Protein AF-Q8D351-F1 (afdb_monomer_lite)

InterPro domains:
  IPR005171 Cytochrome C oxidase subunit IV, prokaryotes [PF03626] (21-94)
  IPR014210 Cytochrome o ubiquinol oxidase subunit IV [TIGR02847] (14-109)
  IPR050968 Cytochrome c oxidase bacterial subunit 4 [PTHR36835] (7-109)

Sequence (109 aa):
MKMLSKNKTLSICKNNKSYFIGYILSFFFTCIPFLLIINKWNLYNELIYNLIIICAFSQAIIQFTFFLNIFDNSRINWKLISLTFTILIIFILIFGSIWIMNHLHHNLM

Structure (mmCIF, N/CA/C/O backbone):
data_AF-Q8D351-F1
#
_entry.id   AF-Q8D351-F1
#
loop_
_atom_site.group_PDB
_atom_site.id
_atom_site.type_symbol
_atom_site.label_atom_id
_atom_site.label_alt_id
_atom_site.label_comp_id
_atom_site.label_asym_id
_atom_site.label_entity_id
_atom_site.label_seq_id
_atom_site.pdbx_PDB_ins_code
_atom_site.Cartn_x
_atom_site.Cartn_y
_atom_site.Cartn_z
_atom_site.occupancy
_atom_site.B_iso_or_equiv
_atom_site.auth_seq_id
_atom_site.auth_comp_id
_atom_site.auth_asym_id
_atom_site.auth_atom_id
_atom_site.pdbx_PDB_model_num
ATOM 1 N N . MET A 1 1 ? -20.907 3.200 45.922 1.00 51.97 1 MET A N 1
ATOM 2 C CA . MET A 1 1 ? -21.305 3.612 44.553 1.00 51.97 1 MET A CA 1
ATOM 3 C C . MET A 1 1 ? -20.219 4.466 43.860 1.00 51.97 1 MET A C 1
ATOM 5 O O . MET A 1 1 ? -20.496 5.552 43.385 1.00 51.97 1 MET A O 1
ATOM 9 N N . LYS A 1 2 ? -18.953 4.013 43.810 1.00 54.84 2 LYS A N 1
ATOM 10 C CA . LYS A 1 2 ? -17.849 4.706 43.089 1.00 54.84 2 LYS A CA 1
ATOM 11 C C . LYS A 1 2 ? -17.024 3.771 42.186 1.00 54.84 2 LYS A C 1
ATOM 13 O O . LYS A 1 2 ? -16.267 4.246 41.350 1.00 54.84 2 LYS A O 1
ATOM 18 N N . MET A 1 3 ? -17.212 2.451 42.293 1.00 45.59 3 MET A N 1
ATOM 19 C CA . MET A 1 3 ? -16.444 1.458 41.526 1.00 45.59 3 MET A CA 1
ATOM 20 C C . MET A 1 3 ? -16.994 1.179 40.115 1.00 45.59 3 MET A C 1
ATOM 22 O O . MET A 1 3 ? -16.212 0.901 39.216 1.00 45.59 3 MET A O 1
ATOM 26 N N . LEU A 1 4 ? -18.301 1.342 39.866 1.00 52.22 4 LEU A N 1
ATOM 27 C CA . LEU A 1 4 ? -18.906 1.084 38.543 1.00 52.22 4 LEU A CA 1
ATOM 28 C C . LEU A 1 4 ? -18.622 2.176 37.487 1.00 52.22 4 LEU A C 1
ATOM 30 O O . LEU A 1 4 ? -18.784 1.934 36.295 1.00 52.22 4 LEU A O 1
ATOM 34 N N . SER A 1 5 ? -18.164 3.364 37.899 1.00 51.19 5 SER A N 1
ATOM 35 C CA . SER A 1 5 ? -17.842 4.479 36.989 1.00 51.19 5 SER A CA 1
ATOM 36 C C . SER A 1 5 ? -16.450 4.339 36.349 1.00 51.19 5 SER A C 1
ATOM 38 O O . SER A 1 5 ? -16.276 4.611 35.161 1.00 51.19 5 SER A O 1
ATOM 40 N N . LYS A 1 6 ? -15.465 3.825 37.102 1.00 50.25 6 LYS A N 1
ATOM 41 C CA . LYS A 1 6 ? -14.054 3.777 36.681 1.00 50.25 6 LYS A CA 1
ATOM 42 C C . LYS A 1 6 ? -13.794 2.776 35.546 1.00 50.25 6 LYS A C 1
ATOM 44 O O . LYS A 1 6 ? -12.956 3.036 34.692 1.00 50.25 6 LYS A O 1
ATOM 49 N N . ASN A 1 7 ? -14.546 1.673 35.488 1.00 48.03 7 ASN A N 1
ATOM 50 C CA . ASN A 1 7 ? -14.413 0.670 34.420 1.00 48.03 7 ASN A CA 1
ATOM 51 C C . ASN A 1 7 ? -15.021 1.144 33.096 1.00 48.03 7 ASN A C 1
ATOM 53 O O . ASN A 1 7 ? -14.479 0.861 32.028 1.00 48.03 7 ASN A O 1
ATOM 57 N N . LYS A 1 8 ? -16.106 1.926 33.160 1.00 53.06 8 LYS A N 1
ATOM 58 C CA . LYS A 1 8 ? -16.733 2.502 31.969 1.00 53.06 8 LYS A CA 1
ATOM 59 C C . LYS A 1 8 ? -15.806 3.547 31.340 1.00 53.06 8 LYS A C 1
ATOM 61 O O . LYS A 1 8 ? -15.551 3.474 30.144 1.00 53.06 8 LYS A O 1
ATOM 66 N N . THR A 1 9 ? -15.179 4.419 32.133 1.00 49.50 9 THR A N 1
ATOM 67 C CA . THR A 1 9 ? -14.212 5.413 31.625 1.00 49.50 9 THR A CA 1
ATOM 68 C C . THR A 1 9 ? -12.907 4.794 31.107 1.00 49.50 9 THR A C 1
ATOM 70 O O . THR A 1 9 ? -12.432 5.204 30.049 1.00 49.50 9 THR A O 1
ATOM 73 N N . LEU A 1 10 ? -12.368 3.751 31.754 1.00 51.59 10 LEU A N 1
ATOM 74 C CA . LEU A 1 10 ? -11.191 3.020 31.248 1.00 51.59 10 LEU A CA 1
ATOM 75 C C . LEU A 1 10 ? -11.464 2.303 29.913 1.00 51.59 10 LEU A C 1
ATOM 77 O O . LEU A 1 10 ? -10.575 2.237 29.064 1.00 51.59 10 LEU A O 1
ATOM 81 N N . SER A 1 11 ? -12.694 1.820 29.700 1.00 45.41 11 SER A N 1
ATOM 82 C CA . SER A 1 11 ? -13.114 1.215 28.426 1.00 45.41 11 SER A CA 1
ATOM 83 C C . SER A 1 11 ? -13.336 2.248 27.310 1.00 45.41 11 SER A C 1
ATOM 85 O O . SER A 1 11 ? -12.956 2.007 26.165 1.00 45.41 11 SER A O 1
ATOM 87 N N . ILE A 1 12 ? -13.833 3.445 27.645 1.00 51.25 12 ILE A N 1
ATOM 88 C CA . ILE A 1 12 ? -14.035 4.551 26.692 1.00 51.25 12 ILE A CA 1
ATOM 89 C C . ILE A 1 12 ? -12.683 5.102 26.197 1.00 51.25 12 ILE A C 1
ATOM 91 O O . ILE A 1 12 ? -12.518 5.366 25.007 1.00 51.25 12 ILE A O 1
ATOM 95 N N . CYS A 1 13 ? -11.663 5.163 27.064 1.00 47.75 13 CYS A N 1
ATOM 96 C CA . CYS A 1 13 ? -10.298 5.559 26.685 1.00 47.75 13 CYS A CA 1
ATOM 97 C C . CYS A 1 13 ? -9.557 4.529 25.809 1.00 47.75 13 CYS A C 1
ATOM 99 O O . CYS A 1 13 ? -8.481 4.835 25.286 1.00 47.75 13 CYS A O 1
ATOM 101 N N . LYS A 1 14 ? -10.092 3.309 25.661 1.00 46.34 14 LYS A N 1
ATOM 102 C CA . LYS A 1 14 ? -9.527 2.262 24.795 1.00 46.34 14 LYS A CA 1
ATOM 103 C C . LYS A 1 14 ? -10.144 2.287 23.390 1.00 46.34 14 LYS A C 1
ATOM 105 O O . LYS A 1 14 ? -9.424 2.044 22.426 1.00 46.34 14 LYS A O 1
ATOM 110 N N . ASN A 1 15 ? -11.413 2.683 23.262 1.00 50.25 15 ASN A N 1
ATOM 111 C CA . ASN A 1 15 ? -12.134 2.719 21.982 1.00 50.25 15 ASN A CA 1
ATOM 112 C C . ASN A 1 15 ? -11.596 3.773 21.001 1.00 50.25 15 ASN A C 1
ATOM 114 O O . ASN A 1 15 ? -11.366 3.459 19.836 1.00 50.25 15 ASN A O 1
ATOM 118 N N . ASN A 1 16 ? -11.287 4.989 21.458 1.00 48.06 16 ASN A N 1
ATOM 119 C CA . ASN A 1 16 ? -10.786 6.045 20.561 1.00 48.06 16 ASN A CA 1
ATOM 120 C C . ASN A 1 16 ? -9.363 5.768 20.043 1.00 48.06 16 ASN A C 1
ATOM 122 O O . ASN A 1 16 ? -8.945 6.324 19.030 1.00 48.06 16 ASN A O 1
ATOM 126 N N . LYS A 1 17 ? -8.622 4.878 20.716 1.00 50.47 17 LYS A N 1
ATOM 127 C CA . LYS A 1 17 ? -7.256 4.503 20.335 1.00 50.47 17 LYS A CA 1
ATOM 128 C C . LYS A 1 17 ? -7.222 3.533 19.160 1.00 50.47 17 LYS A C 1
ATOM 130 O O . LYS A 1 17 ? -6.302 3.618 18.361 1.00 50.47 17 LYS A O 1
ATOM 135 N N . SER A 1 18 ? -8.217 2.655 19.026 1.00 53.66 18 SER A N 1
ATOM 136 C CA . SER A 1 18 ? -8.272 1.705 17.906 1.00 53.66 18 SER A CA 1
ATOM 137 C C . SER A 1 18 ? -8.616 2.397 16.586 1.00 53.66 18 SER A C 1
ATOM 139 O O . SER A 1 18 ? -8.116 2.014 15.535 1.00 53.66 18 SER A O 1
ATOM 141 N N . TYR A 1 19 ? -9.411 3.467 16.641 1.00 55.84 19 TYR A N 1
ATOM 142 C CA . TYR A 1 19 ? -9.616 4.331 15.485 1.00 55.84 19 TYR A CA 1
ATOM 143 C C . TYR A 1 19 ? -8.345 5.151 15.190 1.00 55.84 19 TYR A C 1
ATOM 145 O O . TYR A 1 19 ? -7.833 5.157 14.084 1.00 55.84 19 TYR A O 1
ATOM 153 N N . PHE A 1 20 ? -7.703 5.768 16.178 1.00 62.41 20 PHE A N 1
ATOM 154 C CA . PHE A 1 20 ? -6.461 6.495 15.878 1.00 62.41 20 PHE A CA 1
ATOM 155 C C . PHE A 1 20 ? -5.315 5.608 15.352 1.00 62.41 20 PHE A C 1
ATOM 157 O O . PHE A 1 20 ? -4.520 6.074 14.536 1.00 62.41 20 PHE A O 1
ATOM 164 N N . ILE A 1 21 ? -5.243 4.331 15.754 1.00 63.22 21 ILE A N 1
ATOM 165 C CA . ILE A 1 21 ? -4.141 3.447 15.353 1.00 63.22 21 ILE A CA 1
ATOM 166 C C . ILE A 1 21 ? -4.183 3.077 13.867 1.00 63.22 21 ILE A C 1
ATOM 168 O O . ILE A 1 21 ? -3.137 3.073 13.226 1.00 63.22 21 ILE A O 1
ATOM 172 N N . GLY A 1 22 ? -5.361 2.810 13.293 1.00 63.34 22 GLY A N 1
ATOM 173 C CA . GLY A 1 22 ? -5.451 2.453 11.876 1.00 63.34 22 GLY A CA 1
ATOM 174 C C . GLY A 1 22 ? -5.332 3.661 10.941 1.00 63.34 22 GLY A C 1
ATOM 175 O O . GLY A 1 22 ? -4.776 3.529 9.852 1.00 63.34 22 GLY A O 1
ATOM 176 N N . TYR A 1 23 ? -5.717 4.857 11.407 1.00 64.56 23 TYR A N 1
ATOM 177 C CA . TYR A 1 23 ? -5.416 6.113 10.714 1.00 64.56 23 TYR A CA 1
ATOM 178 C C . TYR A 1 23 ? -3.900 6.358 10.632 1.00 64.56 23 TYR A C 1
ATOM 180 O O . TYR A 1 23 ? -3.373 6.633 9.553 1.00 64.56 23 TYR A O 1
ATOM 188 N N . ILE A 1 24 ? -3.179 6.172 11.747 1.00 75.00 24 ILE A N 1
ATOM 189 C CA . ILE A 1 24 ? -1.710 6.262 11.778 1.00 75.00 24 ILE A CA 1
ATOM 190 C C . ILE A 1 24 ? -1.058 5.192 10.883 1.00 75.00 24 ILE A C 1
ATOM 192 O O . ILE A 1 24 ? -0.078 5.487 10.202 1.00 75.00 24 ILE A O 1
ATOM 196 N N . LEU A 1 25 ? -1.598 3.968 10.850 1.00 68.62 25 LEU A N 1
ATOM 197 C CA . LEU A 1 25 ? -1.045 2.869 10.049 1.00 68.62 25 LEU A CA 1
ATOM 198 C C . LEU A 1 25 ? -1.136 3.141 8.538 1.00 68.62 25 LEU A C 1
ATOM 200 O O . LEU A 1 25 ? -0.171 2.893 7.819 1.00 68.62 25 LEU A O 1
ATOM 204 N N . SER A 1 26 ? -2.265 3.691 8.074 1.00 73.44 26 SER A N 1
ATOM 205 C CA . SER A 1 26 ? -2.469 4.113 6.676 1.00 73.44 26 SER A CA 1
ATOM 206 C C . SER A 1 26 ? -1.510 5.243 6.284 1.00 73.44 26 SER A C 1
ATOM 208 O O . SER A 1 26 ? -0.864 5.204 5.234 1.00 73.44 26 SER A O 1
ATOM 210 N N . PHE A 1 27 ? -1.337 6.221 7.177 1.00 80.31 27 PHE A N 1
ATOM 211 C CA . PHE A 1 27 ? -0.377 7.302 6.971 1.00 80.31 27 PHE A CA 1
ATOM 212 C C . PHE A 1 27 ? 1.055 6.763 6.830 1.00 80.31 27 PHE A C 1
ATOM 214 O O . PHE A 1 27 ? 1.775 7.137 5.906 1.00 80.31 27 PHE A O 1
ATOM 221 N N . PHE A 1 28 ? 1.442 5.812 7.684 1.00 82.56 28 PHE A N 1
ATOM 222 C CA . PHE A 1 28 ? 2.764 5.191 7.637 1.00 82.56 28 PHE A CA 1
ATOM 223 C C . PHE A 1 28 ? 2.999 4.399 6.340 1.00 82.56 28 PHE A C 1
ATOM 225 O O . PHE A 1 28 ? 4.056 4.539 5.720 1.00 82.56 28 PHE A O 1
ATOM 232 N N . PHE A 1 29 ? 1.999 3.631 5.886 1.00 79.94 29 PHE A N 1
ATOM 233 C CA . PHE A 1 29 ? 2.062 2.904 4.613 1.00 79.94 29 PHE A CA 1
ATOM 234 C C . PHE A 1 29 ? 2.182 3.838 3.406 1.00 79.94 29 PHE A C 1
ATOM 236 O O . PHE A 1 29 ? 2.831 3.471 2.437 1.00 79.94 29 PHE A O 1
ATOM 243 N N . THR A 1 30 ? 1.632 5.052 3.476 1.00 82.44 30 THR A N 1
ATOM 244 C CA . THR A 1 30 ? 1.739 6.047 2.394 1.00 82.44 30 THR A CA 1
ATOM 245 C C . THR A 1 30 ? 3.064 6.814 2.431 1.00 82.44 30 THR A C 1
ATOM 247 O O . THR A 1 30 ? 3.601 7.185 1.388 1.00 82.44 30 THR A O 1
ATOM 250 N N . CYS A 1 31 ? 3.641 7.031 3.616 1.00 85.94 31 CYS A N 1
ATOM 251 C CA . CYS A 1 31 ? 4.939 7.693 3.743 1.00 85.94 31 CYS A CA 1
ATOM 252 C C . CYS A 1 31 ? 6.078 6.864 3.130 1.00 85.94 31 CYS A C 1
ATOM 254 O O . CYS A 1 31 ? 6.912 7.420 2.418 1.00 85.94 31 CYS A O 1
ATOM 256 N N . ILE A 1 32 ? 6.098 5.547 3.359 1.00 83.88 32 ILE A N 1
ATOM 257 C CA . ILE A 1 32 ? 7.130 4.626 2.846 1.00 83.88 32 ILE A CA 1
ATOM 258 C C . ILE A 1 32 ? 7.385 4.772 1.328 1.00 83.88 32 ILE A C 1
ATOM 260 O O . ILE A 1 32 ? 8.528 5.054 0.959 1.00 83.88 32 ILE A O 1
ATOM 264 N N . PRO A 1 33 ? 6.387 4.635 0.431 1.00 79.81 33 PRO A N 1
ATOM 265 C CA . PRO A 1 33 ? 6.603 4.735 -1.011 1.00 79.81 33 PRO A CA 1
ATOM 266 C C . PRO A 1 33 ? 7.029 6.148 -1.429 1.00 79.81 33 PRO A C 1
ATOM 268 O O . PRO A 1 33 ? 7.812 6.299 -2.364 1.00 79.81 33 PRO A O 1
ATOM 271 N N . PHE A 1 34 ? 6.573 7.184 -0.720 1.00 82.19 34 PHE A N 1
ATOM 272 C CA . PHE A 1 34 ? 6.917 8.576 -1.016 1.00 82.19 34 PHE A CA 1
ATOM 273 C C . PHE A 1 34 ? 8.386 8.886 -0.693 1.00 82.19 34 PHE A C 1
ATOM 275 O O . PHE A 1 34 ? 9.094 9.498 -1.493 1.00 82.19 34 PHE A O 1
ATOM 282 N N . LEU A 1 35 ? 8.873 8.396 0.451 1.00 83.62 35 LEU A N 1
ATOM 283 C CA . LEU A 1 35 ? 10.286 8.465 0.835 1.00 83.62 35 LEU A CA 1
ATOM 284 C C . LEU A 1 35 ? 11.180 7.700 -0.153 1.00 83.62 35 LEU A C 1
ATOM 286 O O . LEU A 1 35 ? 12.247 8.189 -0.525 1.00 83.62 35 LEU A O 1
ATOM 290 N N . LEU A 1 36 ? 10.724 6.533 -0.615 1.00 77.75 36 LEU A N 1
ATOM 291 C CA . LEU A 1 36 ? 11.408 5.735 -1.636 1.00 77.75 36 LEU A CA 1
ATOM 292 C C . LEU A 1 36 ? 11.532 6.466 -2.980 1.00 77.75 36 LEU A C 1
ATOM 294 O O . LEU A 1 36 ? 12.603 6.427 -3.587 1.00 77.75 36 LEU A O 1
ATOM 298 N N . ILE A 1 37 ? 10.478 7.156 -3.432 1.00 77.12 37 ILE A N 1
ATOM 299 C CA . ILE A 1 37 ? 10.489 7.868 -4.721 1.00 77.12 37 ILE A CA 1
ATOM 300 C C . ILE A 1 37 ? 11.395 9.107 -4.689 1.00 77.12 37 ILE A C 1
ATOM 302 O O . ILE A 1 37 ? 12.127 9.363 -5.646 1.00 77.12 37 ILE A O 1
ATOM 306 N N . ILE A 1 38 ? 11.362 9.871 -3.590 1.00 76.62 38 ILE A N 1
ATOM 307 C CA . ILE A 1 38 ? 12.104 11.134 -3.451 1.00 76.62 38 ILE A CA 1
ATOM 308 C C . ILE A 1 38 ? 13.595 10.880 -3.324 1.00 76.62 38 ILE A C 1
ATOM 310 O O . ILE A 1 38 ? 14.392 11.561 -3.967 1.00 76.62 38 ILE A O 1
ATOM 314 N N . ASN A 1 39 ? 13.975 9.877 -2.533 1.00 74.25 39 ASN A N 1
ATOM 315 C CA . ASN A 1 39 ? 15.383 9.587 -2.327 1.00 74.25 39 ASN A CA 1
ATOM 316 C C . ASN A 1 39 ? 16.044 8.957 -3.557 1.00 74.25 39 ASN A C 1
ATOM 318 O O . ASN A 1 39 ? 17.254 8.745 -3.496 1.00 74.25 39 ASN A O 1
ATOM 322 N N . LYS A 1 40 ? 15.280 8.654 -4.631 1.00 63.84 40 LYS A N 1
ATOM 323 C CA . LYS A 1 40 ? 15.742 8.001 -5.869 1.00 63.84 40 LYS A CA 1
ATOM 324 C C . LYS A 1 40 ? 16.871 7.025 -5.562 1.00 63.84 40 LYS 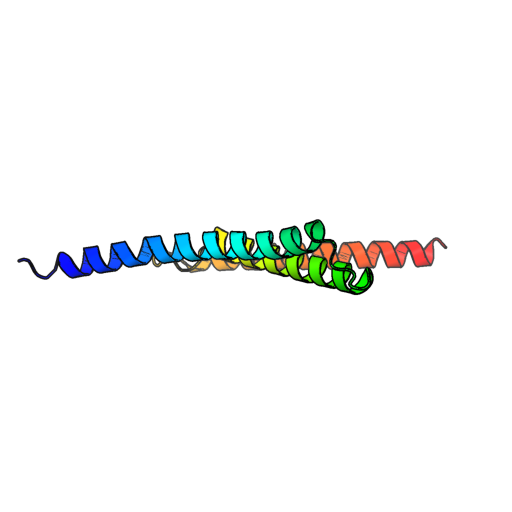A C 1
ATOM 326 O O . LYS A 1 40 ? 17.976 7.155 -6.091 1.00 63.84 40 LYS A O 1
ATOM 331 N N . TRP A 1 41 ? 16.626 6.112 -4.615 1.00 60.22 41 TRP A N 1
ATOM 332 C CA . TRP A 1 41 ? 17.626 5.102 -4.300 1.00 60.22 41 TRP A CA 1
ATOM 333 C C . TRP A 1 41 ? 17.945 4.427 -5.620 1.00 60.22 41 TRP A C 1
ATOM 335 O O . TRP A 1 41 ? 17.022 4.035 -6.329 1.00 60.22 41 TRP A O 1
ATOM 345 N N . ASN A 1 42 ? 19.230 4.369 -5.964 1.00 56.53 42 ASN A N 1
ATOM 346 C CA . ASN A 1 42 ? 19.775 3.903 -7.244 1.00 56.53 42 ASN A CA 1
ATOM 347 C C . ASN A 1 42 ? 19.532 2.389 -7.479 1.00 56.53 42 ASN A C 1
ATOM 349 O O . ASN A 1 42 ? 20.330 1.694 -8.100 1.00 56.53 42 ASN A O 1
ATOM 353 N N . LEU A 1 43 ? 18.459 1.861 -6.896 1.00 59.94 43 LEU A N 1
ATOM 354 C CA . LEU A 1 43 ? 17.880 0.558 -7.109 1.00 59.94 43 LEU A CA 1
ATOM 355 C C . LEU A 1 43 ? 17.310 0.512 -8.524 1.00 59.94 43 LEU A C 1
ATOM 357 O O . LEU A 1 43 ? 16.747 1.489 -9.015 1.00 59.94 43 LEU A O 1
ATOM 361 N N . TYR A 1 44 ? 17.448 -0.647 -9.162 1.00 68.81 44 TYR A N 1
ATOM 362 C CA . TYR A 1 44 ? 16.842 -0.933 -10.456 1.00 68.81 44 TYR A CA 1
ATOM 363 C C . TYR A 1 44 ? 15.387 -0.442 -10.500 1.00 68.81 44 TYR A C 1
ATOM 365 O O . TYR A 1 44 ? 14.599 -0.756 -9.605 1.00 68.81 44 TYR A O 1
ATOM 373 N N . ASN A 1 45 ? 15.031 0.294 -11.558 1.00 73.38 45 ASN A N 1
ATOM 374 C CA . ASN A 1 45 ? 13.692 0.863 -11.752 1.00 73.38 45 ASN A CA 1
ATOM 375 C C . ASN A 1 45 ? 12.572 -0.184 -11.589 1.00 73.38 45 ASN A C 1
ATOM 377 O O . ASN A 1 45 ? 11.490 0.141 -11.104 1.00 73.38 45 ASN A O 1
ATOM 381 N N . GLU A 1 46 ? 12.842 -1.447 -11.930 1.00 76.25 46 GLU A N 1
ATOM 382 C CA . GLU A 1 46 ? 11.904 -2.564 -11.761 1.00 76.25 46 GLU A CA 1
ATOM 383 C C . GLU A 1 46 ? 11.583 -2.878 -10.294 1.00 76.25 46 GLU A C 1
ATOM 385 O O . GLU A 1 46 ? 10.426 -3.123 -9.950 1.00 76.25 46 GLU A O 1
ATOM 390 N N . LEU A 1 47 ? 12.578 -2.828 -9.401 1.00 80.38 47 LEU A N 1
ATOM 391 C CA . LEU A 1 47 ? 12.362 -3.078 -7.973 1.00 80.38 47 LEU A CA 1
ATOM 392 C C . LEU A 1 47 ? 11.492 -1.985 -7.355 1.00 80.38 47 LEU A C 1
ATOM 394 O O . LEU A 1 47 ? 10.607 -2.278 -6.554 1.00 80.38 47 LEU A O 1
ATOM 398 N N . ILE A 1 48 ? 11.714 -0.734 -7.763 1.00 80.62 48 ILE A N 1
ATOM 399 C CA . ILE A 1 48 ? 10.927 0.418 -7.317 1.00 80.62 48 ILE A CA 1
ATOM 400 C C . ILE A 1 48 ? 9.474 0.269 -7.790 1.00 80.62 48 ILE A C 1
ATOM 402 O O . ILE A 1 48 ? 8.555 0.404 -6.983 1.00 80.62 48 ILE A O 1
ATOM 406 N N . TYR A 1 49 ? 9.265 -0.083 -9.062 1.00 81.56 49 TYR A N 1
ATOM 407 C CA . TYR A 1 49 ? 7.933 -0.294 -9.635 1.00 81.56 49 TYR A CA 1
ATOM 408 C C . TYR A 1 49 ? 7.145 -1.386 -8.897 1.00 81.56 49 TYR A C 1
ATOM 410 O O . TYR A 1 49 ? 6.013 -1.151 -8.463 1.00 81.56 49 TYR A O 1
ATOM 418 N N . ASN A 1 50 ? 7.765 -2.548 -8.671 1.00 83.38 50 ASN A N 1
ATOM 419 C CA . ASN A 1 50 ? 7.125 -3.648 -7.950 1.00 83.38 50 ASN A CA 1
ATOM 420 C C . ASN A 1 50 ? 6.756 -3.255 -6.514 1.00 83.38 50 ASN A C 1
ATOM 422 O O . ASN A 1 50 ? 5.654 -3.558 -6.050 1.00 83.38 50 ASN A O 1
ATOM 426 N N . LEU A 1 51 ? 7.646 -2.547 -5.813 1.00 84.62 51 LEU A N 1
ATOM 427 C CA . LEU A 1 51 ? 7.402 -2.140 -4.432 1.00 84.62 51 LEU A CA 1
ATOM 428 C C . LEU A 1 5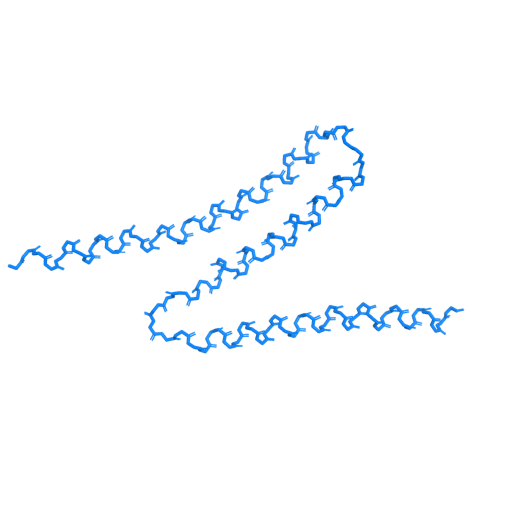1 ? 6.222 -1.160 -4.319 1.00 84.62 51 LEU A C 1
ATOM 430 O O . LEU A 1 51 ? 5.412 -1.272 -3.398 1.00 84.62 51 LEU A O 1
ATOM 434 N N . ILE A 1 52 ? 6.096 -0.230 -5.271 1.00 86.44 52 ILE A N 1
ATOM 435 C CA . ILE A 1 52 ? 5.002 0.751 -5.317 1.00 86.44 52 ILE A CA 1
ATOM 436 C C . ILE A 1 52 ? 3.658 0.057 -5.534 1.00 86.44 52 ILE A C 1
ATOM 438 O O . ILE A 1 52 ? 2.689 0.395 -4.859 1.00 86.44 52 ILE A O 1
ATOM 442 N N . ILE A 1 53 ? 3.597 -0.939 -6.419 1.00 88.56 53 ILE A N 1
ATOM 443 C CA . ILE A 1 53 ? 2.376 -1.720 -6.669 1.00 88.56 53 ILE A CA 1
ATOM 444 C C . ILE A 1 53 ? 1.920 -2.473 -5.421 1.00 88.56 53 ILE A C 1
ATOM 446 O O . ILE A 1 53 ? 0.747 -2.403 -5.051 1.00 88.56 53 ILE A O 1
ATOM 450 N N . ILE A 1 54 ? 2.845 -3.146 -4.734 1.00 88.19 54 ILE A N 1
ATOM 451 C CA . ILE A 1 54 ? 2.554 -3.841 -3.473 1.00 88.19 54 ILE A CA 1
ATOM 452 C C . ILE A 1 54 ? 2.092 -2.864 -2.393 1.00 88.19 54 ILE A C 1
ATOM 454 O O . ILE A 1 54 ? 1.149 -3.153 -1.647 1.00 88.19 54 ILE A O 1
ATOM 458 N N . CYS A 1 55 ? 2.721 -1.692 -2.327 1.00 87.19 55 CYS A N 1
ATOM 459 C CA . CYS A 1 55 ? 2.338 -0.656 -1.386 1.00 87.19 55 CYS A CA 1
ATOM 460 C C . CYS A 1 55 ? 0.939 -0.100 -1.695 1.00 87.19 55 CYS A C 1
ATOM 462 O O . CYS A 1 55 ? 0.123 0.020 -0.786 1.00 87.19 55 CYS A O 1
ATOM 464 N N . ALA A 1 56 ? 0.617 0.134 -2.971 1.00 85.31 56 ALA A N 1
ATOM 465 C CA . ALA A 1 56 ? -0.697 0.594 -3.414 1.00 85.31 56 ALA A CA 1
ATOM 466 C C . ALA A 1 56 ? -1.810 -0.417 -3.088 1.00 85.31 56 ALA A C 1
ATOM 468 O O . ALA A 1 56 ? -2.859 -0.036 -2.564 1.00 85.31 56 ALA A O 1
ATOM 469 N N . PHE A 1 57 ? -1.569 -1.710 -3.323 1.00 88.19 57 PHE A N 1
ATOM 470 C CA . PHE A 1 57 ? -2.511 -2.769 -2.947 1.00 88.19 57 PHE A CA 1
ATOM 471 C C . PHE A 1 57 ? -2.718 -2.843 -1.432 1.00 88.19 57 PHE A C 1
ATOM 473 O O . PHE A 1 57 ? -3.854 -2.877 -0.956 1.00 88.19 57 PHE A O 1
ATOM 480 N N . SER A 1 58 ? -1.626 -2.823 -0.666 1.00 86.62 58 SER A N 1
ATOM 481 C CA . SER A 1 58 ? -1.684 -2.849 0.799 1.00 86.62 58 SER A CA 1
ATOM 482 C C . SER A 1 58 ? -2.428 -1.631 1.354 1.00 86.62 58 SER A C 1
ATOM 484 O O . SER A 1 58 ? -3.265 -1.774 2.246 1.00 86.62 58 SER A O 1
ATOM 486 N N . GLN A 1 59 ? -2.191 -0.449 0.778 1.00 86.31 59 GLN A N 1
ATOM 487 C CA . GLN A 1 59 ? -2.863 0.796 1.140 1.00 86.31 59 GLN A CA 1
ATOM 488 C C . GLN A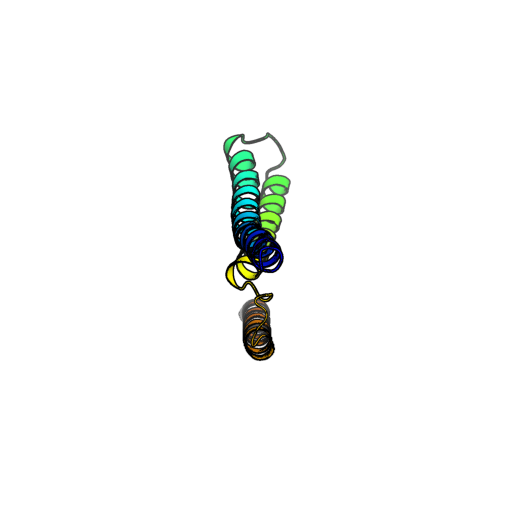 1 59 ? -4.376 0.707 0.917 1.00 86.31 59 GLN A C 1
ATOM 490 O O . GLN A 1 59 ? -5.143 1.084 1.805 1.00 86.31 59 GLN A O 1
ATOM 495 N N . ALA A 1 60 ? -4.819 0.162 -0.221 1.00 84.38 60 ALA A N 1
ATOM 496 C CA . ALA A 1 60 ? -6.240 -0.057 -0.476 1.00 84.38 60 ALA A CA 1
ATOM 497 C C . ALA A 1 60 ? -6.862 -0.941 0.621 1.00 84.38 60 ALA A C 1
ATOM 499 O O . ALA A 1 60 ? -7.862 -0.561 1.229 1.00 84.38 60 ALA A O 1
ATOM 500 N N . ILE A 1 61 ? -6.230 -2.073 0.946 1.00 81.12 61 ILE A N 1
ATOM 501 C CA . ILE A 1 61 ? -6.720 -3.030 1.955 1.00 81.12 61 ILE A CA 1
ATOM 502 C C . ILE A 1 61 ? -6.820 -2.390 3.349 1.00 81.12 61 ILE A C 1
ATOM 504 O O . ILE A 1 61 ? -7.829 -2.559 4.043 1.00 81.12 61 ILE A O 1
ATOM 508 N N . ILE A 1 62 ? -5.800 -1.631 3.760 1.00 77.06 62 ILE A N 1
ATOM 509 C CA . ILE A 1 62 ? -5.764 -0.945 5.060 1.00 77.06 62 ILE A CA 1
ATOM 510 C C . ILE A 1 62 ? -6.862 0.119 5.134 1.00 77.06 62 ILE A C 1
ATOM 512 O O . ILE A 1 62 ? -7.599 0.162 6.121 1.00 77.06 62 ILE A O 1
ATOM 516 N N . GLN A 1 63 ? -7.018 0.934 4.085 1.00 74.06 63 GLN A N 1
ATOM 517 C CA . GLN A 1 63 ? -8.054 1.964 4.004 1.00 74.06 63 GLN A CA 1
ATOM 518 C C . GLN A 1 63 ? -9.457 1.345 4.103 1.00 74.06 63 GLN A C 1
ATOM 520 O O . GLN A 1 63 ? -10.279 1.832 4.878 1.00 74.06 63 GLN A O 1
ATOM 525 N N . PHE A 1 64 ? -9.720 0.245 3.385 1.00 70.94 64 PHE A N 1
ATOM 526 C CA . PHE A 1 64 ? -10.996 -0.478 3.459 1.00 70.94 64 PHE A CA 1
ATOM 527 C C . PHE A 1 64 ? -11.260 -1.055 4.857 1.00 70.94 64 PHE A C 1
ATOM 529 O O . PHE A 1 64 ? -12.369 -0.927 5.374 1.00 70.94 64 PHE A O 1
ATOM 536 N N . THR A 1 65 ? -10.244 -1.641 5.496 1.00 69.62 65 THR A N 1
ATOM 537 C CA . THR A 1 65 ? -10.360 -2.229 6.843 1.00 69.62 65 THR A CA 1
ATOM 538 C C . THR A 1 65 ? -10.619 -1.161 7.904 1.00 69.62 65 THR A C 1
ATOM 540 O O . THR A 1 65 ? -11.456 -1.336 8.790 1.00 69.62 65 THR A O 1
ATOM 543 N N . PHE A 1 66 ? -9.902 -0.042 7.809 1.00 63.47 66 PHE A N 1
ATOM 544 C CA . PHE A 1 66 ? -9.955 1.030 8.788 1.00 63.47 66 PHE A CA 1
ATOM 545 C C . PHE A 1 66 ? -11.224 1.879 8.664 1.00 63.47 66 PHE A C 1
ATOM 547 O O . PHE A 1 66 ? -11.889 2.167 9.660 1.00 63.47 66 PHE A O 1
ATOM 554 N N . PHE A 1 67 ? -11.587 2.248 7.433 1.00 62.09 67 PHE A N 1
ATOM 555 C CA . PHE A 1 67 ? -12.777 3.049 7.170 1.00 62.09 67 PHE A CA 1
ATOM 556 C C . PHE A 1 67 ? -14.056 2.290 7.519 1.00 62.09 67 PHE A C 1
ATOM 558 O O . PHE A 1 67 ? -15.025 2.896 7.978 1.00 62.09 67 PHE A O 1
ATOM 565 N N . LEU A 1 68 ? -14.057 0.960 7.357 1.00 62.72 68 LEU A N 1
ATOM 566 C CA . LEU A 1 68 ? -15.240 0.151 7.612 1.00 62.72 68 LEU A CA 1
ATOM 567 C C . LEU A 1 68 ? -15.263 -0.550 8.969 1.00 62.72 68 LEU A C 1
ATOM 569 O O . LEU A 1 68 ? -15.892 -1.596 9.076 1.00 62.72 68 LEU A O 1
ATOM 573 N N . ASN A 1 69 ? -14.638 0.043 9.994 1.00 60.50 69 ASN A N 1
ATOM 574 C CA . ASN A 1 69 ? -14.527 -0.473 11.364 1.00 60.50 69 ASN A CA 1
ATOM 575 C C . ASN A 1 69 ? -15.719 -1.350 11.811 1.00 60.50 69 ASN A C 1
ATOM 577 O O . ASN A 1 69 ? -16.761 -0.885 12.280 1.00 60.50 69 ASN A O 1
ATOM 581 N N . ILE A 1 70 ? -15.543 -2.656 11.621 1.00 55.53 70 ILE A N 1
ATOM 582 C CA . ILE A 1 70 ? -16.587 -3.688 11.671 1.00 55.53 70 ILE A CA 1
ATOM 583 C C . ILE A 1 70 ? -16.837 -4.194 13.099 1.00 55.53 70 ILE A C 1
ATOM 585 O O . ILE A 1 70 ? -17.780 -4.942 13.345 1.00 55.53 70 ILE A O 1
ATOM 589 N N . PHE A 1 71 ? -16.022 -3.751 14.056 1.00 51.22 71 PHE A N 1
ATOM 590 C CA . PHE A 1 71 ? -16.031 -4.221 15.440 1.00 51.22 71 PHE A CA 1
ATOM 591 C C . PHE A 1 71 ? -16.866 -3.355 16.394 1.00 51.22 71 PHE A C 1
ATOM 593 O O . PHE A 1 71 ? -16.715 -3.486 17.608 1.00 51.22 71 PHE A O 1
ATOM 600 N N . ASP A 1 72 ? -17.746 -2.476 15.899 1.00 50.78 72 ASP A N 1
ATOM 601 C CA . ASP A 1 72 ? -18.653 -1.749 16.796 1.00 50.78 72 ASP A CA 1
ATOM 602 C C . ASP A 1 72 ? -19.844 -2.633 17.196 1.00 50.78 72 ASP A C 1
ATOM 604 O O . ASP A 1 72 ? -20.851 -2.775 16.495 1.00 50.78 72 ASP A O 1
ATOM 608 N N . ASN A 1 73 ? -19.664 -3.284 18.348 1.00 51.59 73 ASN A N 1
ATOM 609 C CA . ASN A 1 73 ? -20.618 -4.134 19.049 1.00 51.59 73 ASN A CA 1
ATOM 610 C C . ASN A 1 73 ? -21.955 -3.404 19.252 1.00 51.59 73 ASN A C 1
ATOM 612 O O . ASN A 1 73 ? -22.121 -2.652 20.207 1.00 51.59 73 ASN A O 1
ATOM 616 N N . SER A 1 74 ? -22.927 -3.640 18.367 1.00 52.88 74 SER A N 1
ATOM 617 C CA . SER A 1 74 ? -24.364 -3.564 18.705 1.00 52.88 74 SER A CA 1
ATOM 618 C C . SER A 1 74 ? -25.317 -4.023 17.590 1.00 52.88 74 SER A C 1
ATOM 620 O O . SER A 1 74 ? -26.484 -4.272 17.890 1.00 52.88 74 SER A O 1
ATOM 622 N N . ARG A 1 75 ? -24.873 -4.174 16.326 1.00 56.75 75 ARG A N 1
ATOM 623 C CA . ARG A 1 75 ? -25.702 -4.717 15.216 1.00 56.75 75 ARG A CA 1
ATOM 624 C C . ARG A 1 75 ? -24.868 -5.105 13.968 1.00 56.75 75 ARG A C 1
ATOM 626 O O . ARG A 1 75 ? -25.083 -4.614 12.865 1.00 56.75 75 ARG A O 1
ATOM 633 N N . ILE A 1 76 ? -23.870 -5.970 14.161 1.00 57.97 76 ILE A N 1
ATOM 634 C CA . ILE A 1 76 ? -22.709 -6.177 13.264 1.00 57.97 76 ILE A CA 1
ATOM 635 C C . ILE A 1 76 ? -22.987 -6.941 11.946 1.00 57.97 76 ILE A C 1
ATOM 637 O O . ILE A 1 76 ? -22.262 -6.758 10.970 1.00 57.97 76 ILE A O 1
ATOM 641 N N . ASN A 1 77 ? -24.047 -7.743 11.841 1.00 63.91 77 ASN A N 1
ATOM 642 C CA . ASN A 1 77 ? -24.106 -8.753 10.769 1.00 63.91 77 ASN A CA 1
ATOM 643 C C . ASN A 1 77 ? -24.402 -8.188 9.361 1.00 63.91 77 ASN A C 1
ATOM 645 O O . ASN A 1 77 ? -23.876 -8.690 8.371 1.00 63.91 77 ASN A O 1
ATOM 649 N N . TRP A 1 78 ? -25.194 -7.117 9.245 1.00 67.38 78 TRP A N 1
ATOM 650 C CA . TRP A 1 78 ? -25.618 -6.587 7.937 1.00 67.38 78 TRP A CA 1
ATOM 651 C C . TRP A 1 78 ? -24.566 -5.701 7.255 1.00 67.38 78 TRP A C 1
ATOM 653 O O . TRP A 1 78 ? -24.521 -5.612 6.031 1.00 67.38 78 TRP A O 1
ATOM 663 N N . LYS A 1 79 ? -23.674 -5.064 8.020 1.00 68.62 79 LYS A N 1
ATOM 664 C CA . LYS A 1 79 ? -22.592 -4.247 7.438 1.00 68.62 79 LYS A CA 1
ATOM 665 C C . LYS A 1 79 ? -21.510 -5.131 6.812 1.00 68.62 79 LYS A C 1
ATOM 667 O O . LYS A 1 79 ? -21.010 -4.821 5.735 1.00 68.62 79 LYS A O 1
ATOM 672 N N . LEU A 1 80 ? -21.219 -6.268 7.446 1.00 73.56 80 LEU A N 1
ATOM 673 C CA . LEU A 1 80 ? -20.299 -7.286 6.936 1.00 73.56 80 LEU A CA 1
ATOM 674 C C . LEU A 1 80 ? -20.782 -7.910 5.623 1.00 73.56 80 LEU A C 1
ATOM 676 O O . LEU A 1 80 ? -19.993 -8.048 4.686 1.00 73.56 80 LEU A O 1
ATOM 680 N N . ILE A 1 81 ? -22.075 -8.253 5.543 1.00 80.38 81 ILE A N 1
ATOM 681 C CA . ILE A 1 81 ? -22.634 -8.887 4.343 1.00 80.38 81 ILE A CA 1
ATOM 682 C C . ILE A 1 81 ? -22.584 -7.933 3.140 1.00 80.38 81 ILE A C 1
ATOM 684 O O . ILE A 1 81 ? -22.160 -8.329 2.057 1.00 80.38 81 ILE A O 1
ATOM 688 N N . SER A 1 82 ? -22.922 -6.654 3.345 1.00 81.69 82 SER A N 1
ATOM 689 C CA . SER A 1 82 ? -22.898 -5.635 2.289 1.00 81.69 82 SER A CA 1
ATOM 690 C C . SER A 1 82 ? -21.475 -5.318 1.808 1.00 81.69 82 SER A C 1
ATOM 692 O O . SER A 1 82 ? -21.250 -5.206 0.600 1.00 81.69 82 SER A O 1
ATOM 694 N N . LEU A 1 83 ? -20.493 -5.242 2.715 1.00 79.56 83 LEU A N 1
ATOM 695 C CA . LEU A 1 83 ? -19.097 -5.017 2.327 1.00 79.56 83 LEU A CA 1
ATOM 696 C C . LEU A 1 83 ? -18.527 -6.197 1.540 1.00 79.56 83 LEU A C 1
ATOM 698 O O . LEU A 1 83 ? -17.910 -5.991 0.496 1.00 79.56 83 LEU A O 1
ATOM 702 N N . THR A 1 84 ? -18.763 -7.424 2.006 1.00 82.31 84 THR A N 1
ATOM 703 C CA . THR A 1 84 ? -18.241 -8.623 1.332 1.00 82.31 84 THR A CA 1
ATOM 704 C C . THR A 1 84 ? -18.823 -8.742 -0.074 1.00 82.31 84 THR A C 1
ATOM 706 O O . THR A 1 84 ? -18.094 -9.009 -1.027 1.00 82.31 84 THR A O 1
ATOM 709 N N . PHE A 1 85 ? -20.118 -8.454 -0.224 1.00 85.94 85 PHE A N 1
ATOM 710 C CA . PHE A 1 85 ? -20.783 -8.427 -1.523 1.00 85.94 85 PHE A CA 1
ATOM 711 C C . PHE A 1 85 ? -20.185 -7.373 -2.468 1.00 85.94 85 PHE A C 1
ATOM 713 O O . PHE A 1 85 ? -19.923 -7.661 -3.633 1.00 85.94 85 PHE A O 1
ATOM 720 N N . THR A 1 86 ? -19.895 -6.175 -1.959 1.00 86.88 86 THR A N 1
ATOM 721 C CA . THR A 1 86 ? -19.305 -5.088 -2.759 1.00 86.88 86 THR A CA 1
ATOM 722 C C . THR A 1 86 ? -17.892 -5.439 -3.238 1.00 86.88 86 THR A C 1
ATOM 724 O O . THR A 1 86 ? -17.574 -5.245 -4.410 1.00 86.88 86 THR A O 1
ATOM 727 N N . ILE A 1 87 ? -17.056 -6.012 -2.365 1.00 85.56 87 ILE A N 1
ATOM 728 C CA . ILE A 1 87 ? -15.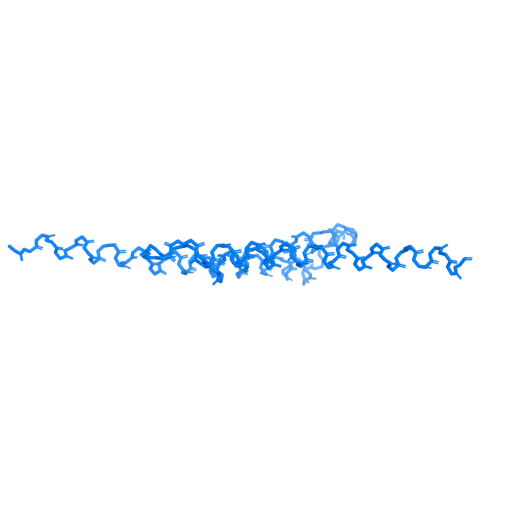704 -6.474 -2.723 1.00 85.56 87 ILE A CA 1
ATOM 729 C C . ILE A 1 87 ? -15.761 -7.581 -3.778 1.00 85.56 87 ILE A C 1
ATOM 731 O O . ILE A 1 87 ? -14.982 -7.558 -4.729 1.00 85.56 87 ILE A O 1
ATOM 735 N N . LEU A 1 88 ? -16.704 -8.516 -3.645 1.00 90.50 88 LEU A N 1
ATOM 736 C CA . LEU A 1 88 ? -16.911 -9.589 -4.615 1.00 90.50 88 LEU A CA 1
ATOM 737 C C . LEU A 1 88 ? -17.289 -9.037 -5.998 1.00 90.50 88 LEU A C 1
ATOM 739 O O . LEU A 1 88 ? -16.719 -9.466 -7.001 1.00 90.50 88 LEU A O 1
ATOM 743 N N . ILE A 1 89 ? -18.182 -8.042 -6.056 1.00 93.00 89 ILE A N 1
ATOM 744 C CA . ILE A 1 89 ? -18.541 -7.362 -7.311 1.00 93.00 89 ILE A CA 1
ATOM 745 C C . ILE A 1 89 ? -17.319 -6.684 -7.934 1.00 93.00 89 ILE A C 1
ATOM 747 O O . ILE A 1 89 ? -17.055 -6.871 -9.118 1.00 93.00 89 ILE A O 1
ATOM 751 N N . ILE A 1 90 ? -16.554 -5.922 -7.147 1.00 91.44 90 ILE A N 1
ATOM 752 C CA . ILE A 1 90 ? -15.346 -5.230 -7.620 1.00 91.44 90 ILE A CA 1
ATOM 753 C C . ILE A 1 90 ? -14.331 -6.233 -8.180 1.00 91.44 90 ILE A C 1
ATOM 755 O O . ILE A 1 90 ? -13.769 -6.005 -9.251 1.00 91.44 90 ILE A O 1
ATOM 759 N N . PHE A 1 91 ? -14.137 -7.364 -7.499 1.00 90.06 91 PHE A N 1
ATOM 760 C CA . PHE A 1 91 ? -13.239 -8.425 -7.945 1.00 90.06 91 PHE A CA 1
ATOM 761 C C . PHE A 1 91 ? -13.653 -8.981 -9.313 1.00 90.06 91 PHE A C 1
ATOM 763 O O . PHE A 1 91 ? -12.829 -9.054 -10.225 1.00 90.06 91 PHE A O 1
ATOM 770 N N . ILE A 1 92 ? -14.940 -9.299 -9.478 1.00 94.38 92 ILE A N 1
ATOM 771 C CA . ILE A 1 92 ? -15.501 -9.799 -10.740 1.00 94.38 92 ILE A CA 1
ATOM 772 C C . ILE A 1 92 ? -15.415 -8.753 -11.851 1.00 94.38 92 ILE A C 1
ATOM 774 O O . ILE A 1 92 ? -15.092 -9.106 -12.980 1.00 94.38 92 ILE A O 1
ATOM 778 N N . LEU A 1 93 ? -15.652 -7.474 -11.556 1.00 94.62 93 LEU A N 1
ATOM 779 C CA . LEU A 1 93 ? -15.565 -6.406 -12.553 1.00 94.62 93 LEU A CA 1
ATOM 780 C C . LEU A 1 93 ? -14.135 -6.188 -13.053 1.00 94.62 93 LEU A C 1
ATOM 782 O O . LEU A 1 93 ? -13.944 -5.992 -14.252 1.00 94.62 93 LEU A O 1
ATOM 786 N N . ILE A 1 94 ? -13.141 -6.237 -12.162 1.00 93.44 94 ILE A N 1
ATOM 787 C CA . ILE A 1 94 ? -11.730 -6.050 -12.523 1.00 93.44 94 ILE A CA 1
ATOM 788 C C . ILE A 1 94 ? -11.234 -7.239 -13.344 1.00 93.44 94 ILE A C 1
ATOM 790 O O . ILE A 1 94 ? -10.743 -7.045 -14.456 1.00 93.44 94 ILE A O 1
ATOM 794 N N . PHE A 1 95 ? -11.403 -8.464 -12.833 1.00 93.94 95 PHE A N 1
ATOM 795 C CA . PHE A 1 95 ? -11.001 -9.673 -13.558 1.00 93.94 95 PHE A CA 1
ATOM 796 C C . PHE A 1 95 ? -11.768 -9.818 -14.872 1.00 93.94 95 PHE A C 1
ATOM 798 O O . PHE A 1 95 ? -11.169 -10.096 -15.908 1.00 93.94 95 PHE A O 1
ATOM 805 N N . GLY A 1 96 ? -13.079 -9.578 -14.834 1.00 94.12 96 GLY A N 1
ATOM 806 C CA . GLY A 1 96 ? -13.954 -9.628 -15.996 1.00 94.12 96 GLY A CA 1
ATOM 807 C C . GLY A 1 96 ? -13.546 -8.617 -17.058 1.00 94.12 96 GLY A C 1
ATOM 808 O O . GLY A 1 96 ? -13.370 -9.007 -18.205 1.00 94.12 96 GLY A O 1
ATOM 809 N N . SER A 1 97 ? -13.319 -7.350 -16.688 1.00 93.62 97 SER A N 1
ATOM 810 C CA . SER A 1 97 ? -12.891 -6.311 -17.639 1.00 93.62 97 SER A CA 1
ATOM 811 C C . SER A 1 97 ? -11.556 -6.640 -18.292 1.00 93.62 97 SER A C 1
ATOM 813 O O . SER A 1 97 ? -11.433 -6.539 -19.511 1.00 93.62 97 SER A O 1
ATOM 815 N N . ILE A 1 98 ? -10.561 -7.055 -17.503 1.00 94.25 98 ILE A N 1
ATOM 816 C CA . ILE A 1 98 ? -9.233 -7.378 -18.038 1.00 94.25 98 ILE A CA 1
ATOM 817 C C . ILE A 1 98 ? -9.290 -8.603 -18.954 1.00 94.25 98 ILE A C 1
ATOM 819 O O . ILE A 1 98 ? -8.658 -8.614 -20.009 1.00 94.25 9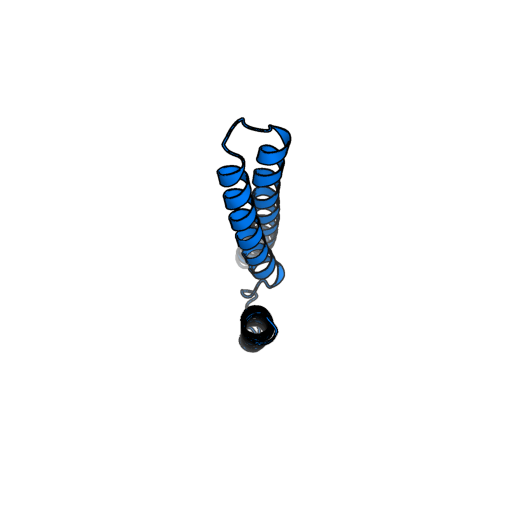8 ILE A O 1
ATOM 823 N N . TRP A 1 99 ? -10.093 -9.609 -18.598 1.00 92.81 99 TRP A N 1
ATOM 824 C CA . TRP A 1 99 ? -10.271 -10.808 -19.409 1.00 92.81 99 TRP A CA 1
ATOM 825 C C . TRP A 1 99 ? -11.007 -10.511 -20.718 1.00 92.81 99 TRP A C 1
ATOM 827 O O . TRP A 1 99 ? -10.532 -10.921 -21.776 1.00 92.81 99 TRP A O 1
ATOM 837 N N . ILE A 1 100 ? -12.110 -9.753 -20.664 1.00 91.69 100 ILE A N 1
ATOM 838 C CA . ILE A 1 100 ? -12.880 -9.364 -21.854 1.00 91.69 100 ILE A CA 1
ATOM 839 C C . ILE A 1 100 ? -12.004 -8.575 -22.827 1.00 91.69 100 ILE A C 1
ATOM 841 O O . ILE A 1 100 ? -12.004 -8.872 -24.019 1.00 91.69 100 ILE A O 1
ATOM 845 N N . MET A 1 101 ? -11.234 -7.604 -22.325 1.00 91.88 101 MET A N 1
ATOM 846 C CA . MET A 1 101 ? -10.412 -6.737 -23.167 1.00 91.88 101 MET A CA 1
ATOM 847 C C . MET A 1 101 ? -9.300 -7.541 -23.843 1.00 91.88 101 MET A C 1
ATOM 849 O O . MET A 1 101 ? -9.117 -7.432 -25.052 1.00 91.88 101 MET A O 1
ATOM 853 N N . ASN A 1 102 ? -8.610 -8.400 -23.083 1.00 89.50 102 ASN A N 1
ATOM 854 C CA . ASN A 1 102 ? -7.547 -9.247 -23.623 1.00 89.50 102 ASN A CA 1
ATOM 855 C C . ASN A 1 102 ? -8.086 -10.260 -24.636 1.00 89.50 102 ASN A C 1
ATOM 857 O O . ASN A 1 102 ? -7.458 -10.489 -25.667 1.00 89.50 102 ASN A O 1
ATOM 861 N N . HIS A 1 103 ? -9.254 -10.848 -24.368 1.00 90.44 103 HIS A N 1
ATOM 862 C CA . HIS A 1 103 ? -9.883 -11.791 -25.285 1.00 90.44 103 HIS A CA 1
ATOM 863 C C . HIS A 1 103 ? -10.319 -11.103 -26.581 1.00 90.44 103 HIS A C 1
ATOM 865 O O . HIS A 1 103 ? -10.033 -11.601 -27.665 1.00 90.44 103 HIS A O 1
ATOM 871 N N . LEU A 1 104 ? -10.968 -9.940 -26.493 1.00 89.56 104 LEU A N 1
ATOM 872 C CA . LEU A 1 104 ? -11.392 -9.183 -27.669 1.00 89.56 104 LEU A CA 1
ATOM 873 C C . LEU A 1 104 ? -10.183 -8.729 -28.502 1.00 89.56 104 LEU A C 1
ATOM 875 O O . LEU A 1 104 ? -10.180 -8.891 -29.716 1.00 89.56 104 LEU A O 1
ATOM 879 N N . HIS A 1 105 ? -9.133 -8.225 -27.850 1.00 88.69 105 HIS A N 1
ATOM 880 C CA . HIS A 1 105 ? -7.899 -7.794 -28.505 1.00 88.69 105 HIS A CA 1
ATOM 881 C C 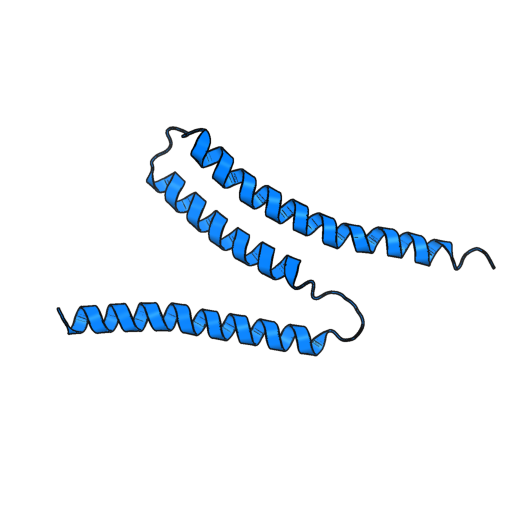. HIS A 1 105 ? -7.210 -8.937 -29.262 1.00 88.69 105 HIS A C 1
ATOM 883 O O . HIS A 1 105 ? -6.769 -8.740 -30.385 1.00 88.69 105 HIS A O 1
ATOM 889 N N . HIS A 1 106 ? -7.178 -10.144 -28.692 1.00 84.62 106 HIS A N 1
ATOM 890 C CA . HIS A 1 106 ? -6.618 -11.324 -29.355 1.00 84.62 106 HIS A CA 1
ATOM 891 C C . HIS A 1 106 ? -7.498 -11.857 -30.507 1.00 84.62 106 HIS A C 1
ATOM 893 O O . HIS A 1 106 ? -7.017 -12.624 -31.332 1.00 84.62 106 HIS A O 1
ATOM 899 N N . ASN A 1 107 ? -8.788 -11.506 -30.554 1.00 85.31 107 ASN A N 1
ATOM 900 C CA . ASN A 1 107 ? -9.686 -11.894 -31.649 1.00 85.31 107 ASN A CA 1
ATOM 901 C C . ASN A 1 107 ? -9.749 -10.850 -32.776 1.00 85.31 107 ASN A C 1
ATOM 903 O O . ASN A 1 107 ? -10.150 -11.178 -33.889 1.00 85.31 107 ASN A O 1
ATOM 907 N N . LEU A 1 108 ? -9.443 -9.585 -32.475 1.00 80.50 108 LEU A N 1
ATOM 908 C CA . LEU A 1 108 ? -9.471 -8.475 -33.435 1.00 80.50 108 LEU A CA 1
ATOM 909 C C . LEU A 1 108 ? -8.113 -8.214 -34.102 1.00 80.50 108 LEU A C 1
ATOM 911 O O . LEU A 1 108 ? -8.055 -7.448 -35.063 1.00 80.50 108 LEU A O 1
ATOM 915 N N . MET A 1 109 ? -7.045 -8.818 -33.583 1.00 65.25 109 MET A N 1
ATOM 916 C CA . MET A 1 109 ? -5.716 -8.883 -34.197 1.00 65.25 109 MET A CA 1
ATOM 917 C C . MET A 1 109 ? -5.507 -10.255 -34.816 1.00 65.25 109 MET A C 1
ATOM 919 O O . MET A 1 109 ? -4.966 -10.300 -35.942 1.00 65.25 109 MET A O 1
#

Organism: Wigglesworthia glossinidia brevipalpis (NCBI:txid36870)

Foldseek 3Di:
DPVVVVVVVVVVVVVVVLLVVLVVVLVVLVVVLVVCVVVVPVPDPVVNVVSVVVSVVVSVVSCLCNVLVQPPPDDRDPSVVVSVVVVVVVVCCVVVVVVVVVVVVVVVD

Radius of gyration: 21.47 Å; chains: 1; bounding box: 46×23×79 Å

Secondary structure (DSSP, 8-state):
--HHHHHHHHHHHHHHHHHHHHHHHHHHHHHHHHHHHHTT-SS-HHHHHHHHHHHHHHHHHHHHHHHT-TT-TTS-HHHHHHHHHHHHHHHHHHHHHHHHHHHHHHHH-

pLDDT: mean 72.96, std 15.19, range [45.41, 94.62]